Protein AF-K1L0M2-F1 (afdb_monomer_lite)

Structure (mmCIF, N/CA/C/O backbone):
data_AF-K1L0M2-F1
#
_entry.id   AF-K1L0M2-F1
#
loop_
_atom_site.group_PDB
_atom_site.id
_atom_site.type_symbol
_atom_site.label_atom_id
_atom_site.label_alt_id
_atom_site.label_comp_id
_atom_site.label_asym_id
_atom_site.label_entity_id
_atom_site.label_seq_id
_atom_site.pdbx_PDB_ins_code
_atom_site.Cartn_x
_atom_site.Cartn_y
_atom_site.Cartn_z
_atom_site.occupancy
_atom_site.B_iso_or_equiv
_atom_site.auth_seq_id
_atom_site.auth_comp_id
_atom_site.auth_asym_id
_atom_site.auth_atom_id
_atom_site.pdbx_PDB_model_num
ATOM 1 N N . MET A 1 1 ? 21.414 -2.774 -15.875 1.00 55.59 1 MET A N 1
ATOM 2 C CA . MET A 1 1 ? 21.049 -1.542 -15.139 1.00 55.59 1 MET A CA 1
ATOM 3 C C . MET A 1 1 ? 19.890 -1.848 -14.186 1.00 55.59 1 MET A C 1
ATOM 5 O O . MET A 1 1 ? 18.752 -1.692 -14.595 1.00 55.59 1 MET A O 1
ATOM 9 N N . ILE A 1 2 ? 20.135 -2.376 -12.975 1.00 67.12 2 ILE A N 1
ATOM 10 C CA . ILE A 1 2 ? 19.034 -2.883 -12.113 1.00 67.12 2 ILE A CA 1
ATOM 11 C C . ILE A 1 2 ? 19.107 -2.467 -10.631 1.00 67.12 2 ILE A C 1
ATOM 13 O O . ILE A 1 2 ? 18.138 -2.637 -9.906 1.00 67.12 2 ILE A O 1
ATOM 17 N N . TRP A 1 3 ? 20.218 -1.888 -10.167 1.00 77.69 3 TRP A N 1
ATOM 18 C CA . TRP A 1 3 ? 20.471 -1.727 -8.727 1.00 77.69 3 TRP A CA 1
ATOM 19 C C . TRP A 1 3 ? 19.721 -0.544 -8.095 1.00 77.69 3 TRP A C 1
ATOM 21 O O . TRP A 1 3 ? 19.246 -0.647 -6.970 1.00 77.69 3 TRP A O 1
ATOM 31 N N . PHE A 1 4 ? 19.566 0.567 -8.820 1.00 85.31 4 PHE A N 1
ATOM 32 C CA . PHE A 1 4 ? 18.904 1.781 -8.313 1.00 85.31 4 PHE A CA 1
ATOM 33 C C . PHE A 1 4 ? 17.426 1.894 -8.709 1.00 85.31 4 PHE A C 1
ATOM 35 O O . PHE A 1 4 ? 16.657 2.573 -8.033 1.00 85.31 4 PHE A O 1
ATOM 42 N N . SER A 1 5 ? 17.011 1.205 -9.776 1.00 86.69 5 SER A N 1
ATOM 43 C CA . SER A 1 5 ? 15.625 1.203 -10.258 1.00 86.69 5 SER A CA 1
ATOM 44 C C . SER A 1 5 ? 14.592 0.886 -9.151 1.00 86.69 5 SER A C 1
ATOM 46 O O . SER A 1 5 ? 13.612 1.623 -9.028 1.00 86.69 5 SER A O 1
ATOM 48 N N . PRO A 1 6 ? 14.780 -0.142 -8.290 1.00 87.00 6 PRO A N 1
ATOM 49 C CA . PRO A 1 6 ? 13.778 -0.473 -7.272 1.00 87.00 6 PRO A CA 1
ATOM 50 C C . PRO A 1 6 ? 13.667 0.580 -6.174 1.00 87.00 6 PRO A C 1
ATOM 52 O O . PRO A 1 6 ? 12.557 0.923 -5.771 1.00 87.00 6 PRO A O 1
ATOM 55 N N . ALA A 1 7 ? 14.794 1.148 -5.743 1.00 89.75 7 ALA A N 1
ATOM 56 C CA . ALA A 1 7 ? 14.800 2.234 -4.769 1.00 89.75 7 ALA A CA 1
ATOM 57 C C . ALA A 1 7 ? 14.077 3.479 -5.309 1.00 89.75 7 ALA A C 1
ATOM 59 O O . ALA A 1 7 ? 13.322 4.128 -4.583 1.00 89.75 7 ALA A O 1
ATOM 60 N N . LEU A 1 8 ? 14.262 3.780 -6.597 1.00 90.75 8 LEU A N 1
ATOM 61 C CA . LEU A 1 8 ? 13.644 4.927 -7.259 1.00 90.75 8 LEU A CA 1
ATOM 62 C C . LEU A 1 8 ? 12.128 4.736 -7.435 1.00 90.75 8 LEU A C 1
ATOM 64 O O . LEU A 1 8 ? 11.364 5.646 -7.122 1.00 90.75 8 LEU A O 1
ATOM 68 N N . SER A 1 9 ? 11.691 3.535 -7.833 1.00 90.06 9 SER A N 1
ATOM 69 C CA . SER A 1 9 ? 10.268 3.169 -7.935 1.00 90.06 9 SER A CA 1
ATOM 70 C C . SER A 1 9 ? 9.533 3.336 -6.597 1.00 90.06 9 SER A C 1
ATOM 72 O O . SER A 1 9 ? 8.508 4.017 -6.518 1.00 90.06 9 SER A O 1
ATOM 74 N N . VAL A 1 10 ? 10.093 2.785 -5.513 1.00 90.75 10 VAL A N 1
ATOM 75 C CA . VAL A 1 10 ? 9.479 2.854 -4.178 1.00 90.75 10 VAL A CA 1
ATOM 76 C C . VAL A 1 10 ? 9.451 4.286 -3.646 1.00 90.75 10 VAL A C 1
ATOM 78 O O . VAL A 1 10 ? 8.426 4.726 -3.129 1.00 90.75 10 VAL A O 1
ATOM 81 N N . SER A 1 11 ? 10.545 5.037 -3.805 1.00 92.44 11 SER A N 1
ATOM 82 C CA . SER A 1 11 ? 10.622 6.426 -3.331 1.00 92.44 11 SER A CA 1
ATOM 83 C C . SER A 1 11 ? 9.584 7.315 -4.019 1.00 92.44 11 SER A C 1
ATOM 85 O O . SER A 1 11 ? 8.914 8.107 -3.357 1.00 92.44 11 SER A O 1
ATOM 87 N N . LEU A 1 12 ? 9.393 7.144 -5.332 1.00 91.25 12 LEU A N 1
ATOM 88 C CA . LEU A 1 12 ? 8.404 7.901 -6.098 1.00 91.25 12 LEU A CA 1
ATOM 89 C C . LEU A 1 12 ? 6.965 7.540 -5.691 1.00 91.25 12 LEU A C 1
ATOM 91 O O . LEU A 1 12 ? 6.133 8.432 -5.523 1.00 91.25 12 LEU A O 1
ATOM 95 N N . ALA A 1 13 ? 6.684 6.252 -5.465 1.00 90.38 13 ALA A N 1
ATOM 96 C CA . ALA A 1 13 ? 5.384 5.799 -4.973 1.00 90.38 13 ALA A CA 1
ATOM 97 C C . ALA A 1 13 ? 5.061 6.381 -3.585 1.00 90.38 13 ALA A C 1
ATOM 99 O O . ALA A 1 13 ? 3.949 6.859 -3.356 1.00 90.38 13 ALA A O 1
ATOM 100 N N . ILE A 1 14 ? 6.037 6.399 -2.671 1.00 91.44 14 ILE A N 1
ATOM 101 C CA . ILE A 1 14 ? 5.868 6.974 -1.329 1.00 91.44 14 ILE A CA 1
ATOM 102 C C . ILE A 1 14 ? 5.628 8.484 -1.409 1.00 91.44 14 ILE A C 1
ATOM 104 O O . ILE A 1 14 ? 4.706 8.977 -0.762 1.00 91.44 14 ILE A O 1
ATOM 108 N N . LEU A 1 15 ? 6.399 9.216 -2.221 1.00 93.75 15 LEU A N 1
ATOM 109 C CA . LEU A 1 15 ? 6.203 10.658 -2.410 1.00 93.75 15 LEU A CA 1
ATOM 110 C C . LEU A 1 15 ? 4.794 10.979 -2.926 1.00 93.75 15 LEU A C 1
ATOM 112 O O . LEU 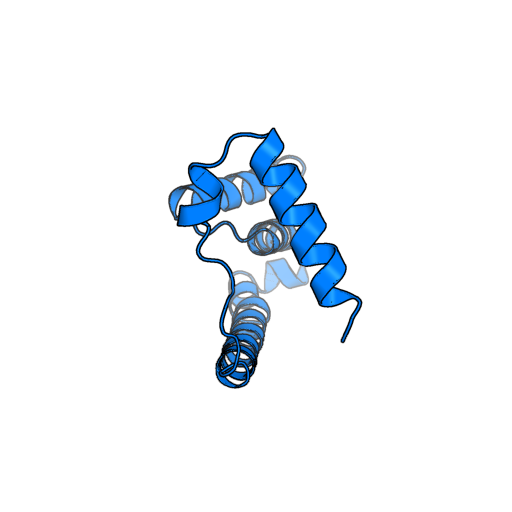A 1 15 ? 4.132 11.873 -2.397 1.00 93.75 15 LEU A O 1
ATOM 116 N N . ALA A 1 16 ? 4.296 10.217 -3.903 1.00 90.94 16 ALA A N 1
ATOM 117 C CA . ALA A 1 16 ? 2.938 10.380 -4.417 1.00 90.94 16 ALA A CA 1
ATOM 118 C C . ALA A 1 16 ? 1.868 10.132 -3.335 1.00 90.94 16 ALA A C 1
ATOM 120 O O . ALA A 1 16 ? 0.895 10.884 -3.228 1.00 90.94 16 ALA A O 1
ATOM 121 N N . MET A 1 17 ? 2.058 9.120 -2.483 1.00 93.25 17 MET A N 1
ATOM 122 C CA . MET A 1 17 ? 1.159 8.829 -1.358 1.00 93.25 17 MET A CA 1
ATOM 123 C C . MET A 1 17 ? 1.210 9.901 -0.262 1.00 93.25 17 MET A C 1
ATOM 125 O O . MET A 1 17 ? 0.187 10.232 0.336 1.00 93.25 17 MET A O 1
ATOM 129 N N . GLN A 1 18 ? 2.389 10.470 0.001 1.00 90.50 18 GLN A N 1
ATOM 130 C CA . GLN A 1 18 ? 2.545 11.576 0.946 1.00 90.50 18 GLN A CA 1
ATOM 131 C C . GLN A 1 18 ? 1.842 12.840 0.450 1.00 90.50 18 GLN A C 1
ATOM 133 O O . GLN A 1 18 ? 1.188 13.526 1.239 1.00 90.50 18 GLN A O 1
ATOM 138 N N . TYR A 1 19 ? 1.935 13.117 -0.852 1.00 92.69 19 TYR A N 1
ATOM 139 C CA . TYR A 1 19 ? 1.254 14.244 -1.480 1.00 92.69 19 TYR A CA 1
ATOM 140 C C . TYR A 1 19 ? -0.272 14.106 -1.397 1.00 92.69 19 TYR A C 1
ATOM 142 O O . TYR A 1 19 ? -0.966 15.037 -1.000 1.00 92.69 19 TYR A O 1
ATOM 150 N N . THR A 1 20 ? -0.790 12.913 -1.687 1.00 90.38 20 THR A N 1
ATOM 151 C CA . THR A 1 20 ? -2.232 12.604 -1.658 1.00 90.38 20 THR A CA 1
ATOM 152 C C . THR A 1 20 ? -2.788 12.349 -0.255 1.00 90.38 20 THR A C 1
ATOM 154 O O . THR A 1 20 ? -3.993 12.176 -0.103 1.00 90.38 20 THR A O 1
ATOM 157 N N . LYS A 1 21 ? -1.936 12.345 0.782 1.00 86.44 21 LYS A N 1
ATOM 158 C CA . LYS A 1 21 ? -2.284 12.003 2.175 1.00 86.44 21 LYS A CA 1
ATOM 159 C C . LYS A 1 21 ? -2.855 10.585 2.352 1.00 86.44 21 LYS A C 1
ATOM 161 O O . LYS A 1 21 ? -3.365 10.269 3.423 1.00 86.44 21 LYS A O 1
ATOM 166 N N . THR A 1 22 ? -2.719 9.705 1.359 1.00 86.00 22 THR A N 1
ATOM 167 C CA . THR A 1 22 ? -3.183 8.310 1.401 1.00 86.00 22 THR A CA 1
ATOM 168 C C . THR A 1 22 ? -1.995 7.363 1.538 1.00 86.00 22 THR A C 1
ATOM 170 O O . THR A 1 22 ? -1.669 6.606 0.620 1.00 86.00 22 THR A O 1
ATOM 173 N N . LEU A 1 23 ? -1.296 7.434 2.674 1.00 84.62 23 LEU A N 1
ATOM 174 C CA . LEU A 1 23 ? -0.144 6.573 2.931 1.00 84.62 23 LEU A CA 1
ATOM 175 C C . LEU A 1 23 ? -0.600 5.111 3.023 1.00 84.62 23 LEU A C 1
ATOM 177 O O . LEU A 1 23 ? -1.159 4.690 4.033 1.00 84.62 23 LEU A O 1
ATOM 181 N N . HIS A 1 24 ? -0.348 4.341 1.965 1.00 83.81 24 HIS A N 1
ATOM 182 C CA . HIS A 1 24 ? -0.650 2.916 1.899 1.00 83.81 24 HIS A CA 1
ATOM 183 C C . HIS A 1 24 ? 0.663 2.139 1.725 1.00 83.81 24 HIS A C 1
ATOM 185 O O . HIS A 1 24 ? 1.062 1.852 0.594 1.00 83.81 24 HIS A O 1
ATOM 191 N N . PRO A 1 25 ? 1.347 1.778 2.831 1.00 79.50 25 PRO A N 1
ATOM 192 C CA . PRO A 1 25 ? 2.593 1.011 2.807 1.00 79.50 25 PRO A CA 1
ATOM 193 C C . PRO A 1 25 ? 2.608 -0.214 1.871 1.00 79.50 25 PRO A C 1
ATOM 195 O O . PRO A 1 25 ? 3.618 -0.397 1.186 1.00 79.50 25 PRO A O 1
ATOM 198 N N . PRO A 1 26 ? 1.529 -1.024 1.734 1.00 82.56 26 PRO A N 1
ATOM 199 C CA . PRO A 1 26 ? 1.541 -2.138 0.779 1.00 82.56 26 PRO A CA 1
ATOM 200 C C . PRO A 1 26 ? 1.565 -1.686 -0.691 1.00 82.56 26 PRO A C 1
ATOM 202 O O . PRO A 1 26 ? 2.071 -2.421 -1.535 1.00 82.56 26 PRO A O 1
ATOM 205 N N . GLY A 1 27 ? 1.121 -0.468 -1.019 1.00 82.00 27 GLY A N 1
ATOM 206 C CA . GLY A 1 27 ? 1.286 0.104 -2.359 1.00 82.00 27 GLY A CA 1
ATOM 207 C C . GLY A 1 27 ? 2.758 0.292 -2.750 1.00 82.00 27 GLY A C 1
ATOM 208 O O . GLY A 1 27 ? 3.124 0.072 -3.903 1.00 82.00 27 GLY A O 1
ATOM 209 N N . GLY A 1 28 ? 3.624 0.622 -1.785 1.00 86.69 28 GLY A N 1
ATOM 210 C CA . GLY A 1 28 ? 5.071 0.704 -2.008 1.00 86.69 28 GLY A CA 1
ATOM 211 C C . GLY A 1 28 ? 5.696 -0.664 -2.301 1.00 86.69 28 GLY A C 1
ATOM 212 O O . GLY A 1 28 ? 6.518 -0.787 -3.207 1.00 86.69 28 GLY A O 1
ATOM 213 N N . ALA A 1 29 ? 5.253 -1.715 -1.600 1.00 87.19 29 ALA A N 1
ATOM 214 C CA . ALA A 1 29 ? 5.689 -3.088 -1.866 1.00 87.19 29 ALA A CA 1
ATOM 215 C C . ALA A 1 29 ? 5.283 -3.556 -3.275 1.00 87.19 29 ALA A C 1
ATOM 217 O O . ALA A 1 29 ? 6.074 -4.191 -3.967 1.00 87.19 29 ALA A O 1
ATOM 218 N N . ILE A 1 30 ? 4.090 -3.177 -3.740 1.00 87.31 30 ILE A N 1
ATOM 219 C CA . ILE A 1 30 ? 3.629 -3.471 -5.104 1.00 87.31 30 ILE A CA 1
ATOM 220 C C . ILE A 1 30 ? 4.528 -2.797 -6.156 1.00 87.31 30 ILE A C 1
ATOM 222 O O . ILE A 1 30 ? 4.922 -3.449 -7.123 1.00 87.31 30 ILE A O 1
ATOM 226 N N . ALA A 1 31 ? 4.909 -1.530 -5.954 1.00 86.81 31 ALA A N 1
ATOM 227 C CA . ALA A 1 31 ? 5.818 -0.804 -6.850 1.00 86.81 31 ALA A CA 1
ATOM 228 C C . ALA A 1 31 ? 7.229 -1.425 -6.908 1.00 86.81 31 ALA A C 1
ATOM 230 O O . ALA A 1 31 ? 7.882 -1.407 -7.956 1.00 86.81 31 ALA A O 1
ATOM 231 N N . LEU A 1 32 ? 7.690 -2.008 -5.796 1.00 87.00 32 LEU A N 1
ATOM 232 C CA . LEU A 1 32 ? 8.935 -2.774 -5.742 1.00 87.00 32 LEU A CA 1
ATOM 233 C C . LEU A 1 32 ? 8.828 -4.081 -6.538 1.00 87.00 32 LEU A C 1
ATOM 235 O O . LEU A 1 32 ? 9.701 -4.374 -7.355 1.00 87.00 32 LEU A O 1
ATOM 239 N N . ILE A 1 33 ? 7.753 -4.849 -6.322 1.00 85.00 33 ILE A N 1
ATOM 240 C CA . ILE A 1 33 ? 7.509 -6.132 -6.999 1.00 85.00 33 ILE A CA 1
ATOM 241 C C . ILE A 1 33 ? 7.364 -5.931 -8.507 1.00 85.00 33 ILE A C 1
ATOM 243 O O . ILE A 1 33 ? 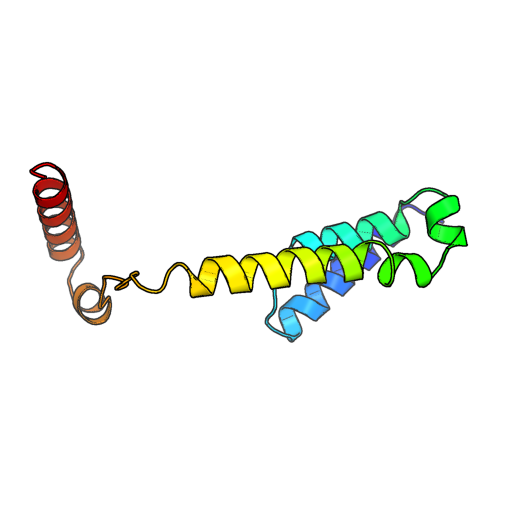7.911 -6.715 -9.271 1.00 85.00 33 ILE A O 1
ATOM 247 N N . ALA A 1 34 ? 6.708 -4.858 -8.955 1.00 83.38 34 ALA A N 1
ATOM 248 C CA . ALA A 1 34 ? 6.606 -4.540 -10.379 1.00 83.38 34 ALA A CA 1
ATOM 249 C C . ALA A 1 34 ? 7.980 -4.343 -11.050 1.00 83.38 34 ALA A C 1
ATOM 251 O O . ALA A 1 34 ? 8.118 -4.570 -12.249 1.00 83.38 34 ALA A O 1
ATOM 252 N N . ASN A 1 35 ? 9.000 -3.946 -10.283 1.00 79.75 35 ASN A N 1
ATOM 253 C CA . ASN A 1 35 ? 10.331 -3.671 -10.809 1.00 79.75 35 ASN A CA 1
ATOM 254 C C . ASN A 1 35 ? 11.339 -4.822 -10.626 1.00 79.75 35 ASN A C 1
ATOM 256 O O . ASN A 1 35 ? 12.214 -5.006 -11.468 1.00 79.75 35 ASN A O 1
ATOM 260 N N . ILE A 1 36 ? 11.238 -5.589 -9.533 1.00 82.25 36 ILE A N 1
ATOM 261 C CA . ILE A 1 36 ? 12.106 -6.755 -9.253 1.00 82.25 36 ILE A CA 1
ATOM 262 C C . ILE A 1 36 ? 11.486 -8.074 -9.747 1.00 82.25 36 ILE A C 1
ATOM 264 O O . ILE A 1 36 ? 12.193 -9.069 -9.878 1.00 82.25 36 ILE A O 1
ATOM 268 N N . GLY A 1 37 ? 10.184 -8.093 -10.035 1.00 74.56 37 GLY A N 1
ATOM 269 C CA . GLY A 1 37 ? 9.436 -9.284 -10.431 1.00 74.56 37 GLY A CA 1
ATOM 270 C C . GLY A 1 37 ? 10.041 -10.045 -11.615 1.00 74.56 37 GLY A C 1
ATOM 271 O O . GLY A 1 37 ? 10.791 -9.493 -12.425 1.00 74.56 37 GLY A O 1
ATOM 272 N N . SER A 1 38 ? 9.711 -11.336 -11.704 1.00 66.31 38 SER A N 1
ATOM 273 C CA . SER A 1 38 ? 10.153 -12.249 -12.763 1.00 66.31 38 SER A CA 1
ATOM 274 C C . SER A 1 38 ? 9.790 -11.736 -14.164 1.00 66.31 38 SER A C 1
ATOM 276 O O . SER A 1 38 ? 8.894 -10.907 -14.334 1.00 66.31 38 SER A O 1
ATOM 278 N N . ASP A 1 39 ? 10.491 -12.219 -15.193 1.00 60.91 39 ASP A N 1
ATOM 279 C CA . ASP A 1 39 ? 10.273 -11.765 -16.574 1.00 60.91 39 ASP A CA 1
ATOM 280 C C . ASP A 1 39 ? 8.847 -12.028 -17.079 1.00 60.91 39 ASP A C 1
ATOM 282 O O . ASP A 1 39 ? 8.357 -11.274 -17.912 1.00 60.91 39 ASP A O 1
ATOM 286 N N . GLU A 1 40 ? 8.128 -12.993 -16.503 1.00 59.62 40 GLU A N 1
ATOM 287 C CA . GLU A 1 40 ? 6.695 -13.201 -16.749 1.00 59.62 40 GLU A CA 1
ATOM 288 C C . GLU A 1 40 ? 5.851 -11.979 -16.347 1.00 59.62 40 GLU A C 1
ATOM 290 O O . GLU A 1 40 ? 5.006 -11.534 -17.124 1.00 59.62 40 GLU A O 1
ATOM 295 N N . ILE A 1 41 ? 6.138 -11.366 -15.192 1.00 62.38 41 ILE A N 1
ATOM 296 C CA . ILE A 1 41 ? 5.442 -10.170 -14.682 1.00 62.38 41 ILE A CA 1
ATOM 297 C C . ILE A 1 41 ? 5.761 -8.954 -15.560 1.00 62.38 41 ILE A C 1
ATOM 299 O O . ILE A 1 41 ? 4.873 -8.167 -15.888 1.00 62.38 41 ILE A O 1
ATOM 303 N N . LYS A 1 42 ? 7.018 -8.827 -16.001 1.00 61.44 42 LYS A N 1
ATOM 304 C CA . LYS A 1 42 ? 7.432 -7.789 -16.958 1.00 61.44 42 LYS A CA 1
ATOM 305 C C . LYS A 1 42 ? 6.826 -8.005 -18.349 1.00 61.44 42 LYS A C 1
ATOM 307 O O . LYS A 1 42 ? 6.464 -7.024 -18.993 1.00 61.44 42 LYS A O 1
ATOM 312 N N . SER A 1 43 ? 6.657 -9.255 -18.788 1.00 60.59 43 SER A N 1
ATOM 313 C CA . SER A 1 43 ? 6.029 -9.596 -20.074 1.00 60.59 43 SER A CA 1
ATOM 314 C C . SER A 1 43 ? 4.530 -9.284 -20.095 1.00 60.59 43 SER A C 1
ATOM 316 O O . SER A 1 43 ? 4.003 -8.874 -21.126 1.00 60.59 43 SER 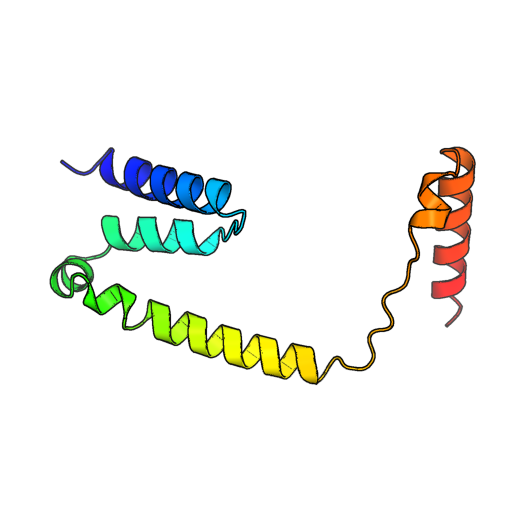A O 1
ATOM 318 N N . MET A 1 44 ? 3.858 -9.396 -18.942 1.00 57.59 44 MET A N 1
ATOM 319 C CA . MET A 1 44 ? 2.465 -8.973 -18.769 1.00 57.59 44 MET A CA 1
ATOM 320 C C . MET A 1 44 ? 2.316 -7.442 -18.722 1.00 57.59 44 MET A C 1
ATOM 322 O O . MET A 1 44 ? 1.213 -6.922 -18.900 1.00 57.59 44 MET A O 1
ATOM 326 N N . GLY A 1 45 ? 3.405 -6.693 -18.523 1.00 66.62 45 GLY A N 1
ATOM 327 C CA . GLY A 1 45 ? 3.407 -5.232 -18.552 1.00 66.62 45 GLY A CA 1
ATOM 328 C C . GLY A 1 45 ? 2.356 -4.621 -17.618 1.00 66.62 45 GLY A C 1
ATOM 329 O O . GLY A 1 45 ? 2.233 -4.994 -16.452 1.00 66.62 45 GLY A O 1
ATOM 330 N N . TYR A 1 46 ? 1.553 -3.688 -18.136 1.00 66.06 46 TYR A N 1
ATOM 331 C CA . TYR A 1 46 ? 0.489 -3.027 -17.370 1.00 66.06 46 TYR A CA 1
ATOM 332 C C . TYR A 1 46 ? -0.675 -3.952 -16.974 1.00 66.06 46 TYR A C 1
ATOM 334 O O . TYR A 1 46 ? -1.437 -3.600 -16.070 1.00 66.06 46 TYR A O 1
ATOM 342 N N . PHE A 1 47 ? -0.813 -5.141 -17.576 1.00 71.31 47 PHE A N 1
ATOM 343 C CA . PHE A 1 47 ? -1.873 -6.080 -17.193 1.00 71.31 47 PHE A CA 1
ATOM 344 C C . PHE A 1 47 ? -1.699 -6.623 -15.773 1.00 71.31 47 PHE A C 1
ATOM 346 O O . PHE A 1 47 ? -2.707 -6.915 -15.137 1.00 71.31 47 PHE A O 1
ATOM 353 N N . TYR A 1 48 ? -0.477 -6.660 -15.230 1.00 71.50 48 TYR A N 1
ATOM 354 C CA . TYR A 1 48 ? -0.228 -7.054 -13.837 1.00 71.50 48 TYR A CA 1
ATOM 355 C C . TYR A 1 48 ? -0.942 -6.138 -12.823 1.00 71.50 48 TYR A C 1
ATOM 357 O O . TYR A 1 48 ? -1.442 -6.584 -11.789 1.00 71.50 48 TYR A O 1
ATOM 365 N N . VAL A 1 49 ? -1.052 -4.842 -13.139 1.00 71.94 49 VAL A N 1
ATOM 366 C CA . VAL A 1 49 ? -1.773 -3.866 -12.305 1.00 71.94 49 VAL A CA 1
ATOM 367 C C . VAL A 1 49 ? -3.276 -4.155 -12.305 1.00 71.94 49 VAL A C 1
ATOM 369 O O . VAL A 1 49 ? -3.933 -4.054 -11.270 1.00 71.94 49 VAL A O 1
ATOM 372 N N . ILE A 1 50 ? -3.815 -4.558 -13.457 1.00 71.62 50 ILE A N 1
ATOM 373 C CA . ILE A 1 50 ? -5.235 -4.890 -13.622 1.00 71.62 50 ILE A CA 1
ATOM 374 C C . ILE A 1 50 ? -5.550 -6.254 -12.987 1.00 71.62 50 ILE A C 1
ATOM 376 O O . ILE A 1 50 ? -6.594 -6.423 -12.362 1.00 71.62 50 ILE A O 1
ATOM 380 N N . ASN A 1 51 ? -4.650 -7.225 -13.102 1.00 67.31 51 ASN A N 1
ATOM 381 C CA . ASN A 1 51 ? -4.844 -8.591 -12.633 1.00 67.31 51 ASN A CA 1
ATOM 382 C C . ASN A 1 51 ? -3.469 -9.124 -12.189 1.00 67.31 51 ASN A C 1
ATOM 384 O O . ASN A 1 51 ? -2.631 -9.349 -13.061 1.00 67.31 51 ASN A O 1
ATOM 388 N N . PRO A 1 52 ? -3.148 -9.260 -10.884 1.00 78.62 52 PRO A N 1
ATOM 389 C CA . PRO A 1 52 ? -4.026 -9.505 -9.732 1.00 78.62 52 PRO A CA 1
ATOM 390 C C . PRO A 1 52 ? -4.274 -8.299 -8.806 1.00 78.62 52 PRO A C 1
ATOM 392 O O . PRO A 1 52 ? -5.118 -8.379 -7.911 1.00 78.62 52 PRO A O 1
ATOM 395 N N . ILE A 1 53 ? -3.549 -7.190 -8.965 1.00 82.88 53 ILE A N 1
ATOM 396 C CA . ILE A 1 53 ? -3.497 -6.132 -7.940 1.00 82.88 53 ILE A CA 1
ATOM 397 C C . ILE A 1 53 ? -4.858 -5.457 -7.746 1.00 82.88 53 ILE A C 1
ATOM 399 O O . ILE A 1 53 ? -5.362 -5.407 -6.623 1.00 82.88 53 ILE A O 1
ATOM 403 N N . LEU A 1 54 ? -5.481 -4.980 -8.829 1.00 84.00 54 LEU A N 1
ATOM 404 C CA . LEU A 1 54 ? -6.801 -4.352 -8.762 1.00 84.00 54 LEU A CA 1
ATOM 405 C C . LEU A 1 54 ? -7.852 -5.326 -8.214 1.00 84.00 54 LEU A C 1
ATOM 407 O O . LEU A 1 54 ? -8.637 -4.951 -7.347 1.00 84.00 54 LEU A O 1
ATOM 411 N N . THR A 1 55 ? -7.827 -6.585 -8.660 1.00 84.69 55 THR A N 1
ATOM 412 C CA . THR A 1 55 ? -8.759 -7.610 -8.166 1.00 84.69 55 THR A CA 1
ATOM 413 C C . THR A 1 55 ? -8.602 -7.851 -6.664 1.00 84.69 55 THR A C 1
ATOM 415 O O . THR A 1 55 ? -9.597 -7.855 -5.943 1.00 84.69 55 THR A O 1
ATOM 418 N N . GLY A 1 56 ? -7.367 -7.945 -6.159 1.00 84.69 56 GLY A N 1
ATOM 419 C CA . GLY A 1 56 ? -7.089 -8.113 -4.734 1.00 84.69 56 GLY A CA 1
ATOM 420 C C . GLY A 1 56 ? -7.552 -6.917 -3.903 1.00 84.69 56 GLY A C 1
ATOM 421 O O . GLY A 1 56 ? -8.181 -7.101 -2.863 1.00 84.69 56 GLY A O 1
ATOM 422 N N . ILE A 1 57 ? -7.317 -5.691 -4.385 1.00 86.69 57 ILE A N 1
ATOM 423 C CA . ILE A 1 57 ? -7.785 -4.468 -3.717 1.00 86.69 57 ILE A CA 1
ATOM 424 C C . ILE A 1 57 ? -9.314 -4.425 -3.682 1.00 86.69 57 ILE A C 1
ATOM 426 O O . ILE A 1 57 ? -9.874 -4.123 -2.634 1.00 86.69 57 ILE A O 1
ATOM 430 N N . ILE A 1 58 ? -9.995 -4.760 -4.782 1.00 87.81 58 ILE A N 1
ATOM 431 C CA . ILE A 1 58 ? -11.464 -4.802 -4.833 1.00 87.81 58 ILE A CA 1
ATOM 432 C C . ILE A 1 58 ? -12.007 -5.832 -3.841 1.00 87.81 58 ILE A C 1
ATOM 434 O O . ILE A 1 58 ? -12.927 -5.518 -3.091 1.00 87.81 58 ILE A O 1
ATOM 438 N N . ILE A 1 59 ? -11.427 -7.034 -3.783 1.00 89.00 59 ILE A N 1
ATOM 439 C CA . ILE A 1 59 ? -11.850 -8.083 -2.844 1.00 89.00 59 ILE A CA 1
ATOM 440 C C . ILE A 1 59 ? -11.690 -7.607 -1.395 1.00 89.00 59 ILE A C 1
ATOM 442 O O . ILE A 1 59 ? -12.622 -7.722 -0.598 1.00 89.00 59 ILE A O 1
ATOM 446 N N . LEU A 1 60 ? -10.535 -7.028 -1.055 1.00 86.62 60 LEU A N 1
ATOM 447 C CA . LEU A 1 60 ? -10.281 -6.484 0.280 1.00 86.62 60 LEU A CA 1
ATOM 448 C C . LEU A 1 60 ? -11.195 -5.300 0.602 1.00 86.62 60 LEU A C 1
ATOM 450 O O . LEU A 1 60 ? -11.664 -5.187 1.729 1.00 86.62 60 LEU A O 1
ATOM 454 N N . PHE A 1 61 ? -11.484 -4.442 -0.374 1.00 87.06 61 PHE A N 1
ATOM 455 C CA . PHE A 1 61 ? -12.382 -3.302 -0.220 1.00 87.06 61 PHE A CA 1
ATOM 456 C C . PHE A 1 61 ? -13.825 -3.746 0.028 1.00 87.06 61 PHE A C 1
ATOM 458 O O . PHE A 1 61 ? -14.475 -3.250 0.947 1.00 87.06 61 PHE A O 1
ATOM 465 N N . VAL A 1 62 ? -14.310 -4.731 -0.731 1.00 89.62 62 VAL A N 1
ATOM 466 C CA . VAL A 1 62 ? -15.630 -5.337 -0.522 1.00 89.62 62 VAL A CA 1
ATOM 467 C C . VAL A 1 62 ? -15.705 -5.970 0.865 1.00 89.62 62 VAL A C 1
ATOM 469 O O . VAL A 1 62 ? -16.655 -5.704 1.598 1.00 89.62 62 VAL A O 1
ATOM 472 N N . MET A 1 63 ? -14.688 -6.736 1.271 1.00 88.00 63 MET A N 1
ATOM 473 C CA . MET A 1 63 ? -14.631 -7.303 2.621 1.00 88.00 63 MET A CA 1
ATOM 474 C C . MET A 1 63 ? -14.613 -6.216 3.695 1.00 88.00 63 MET A C 1
ATOM 476 O O . MET A 1 63 ? -15.381 -6.297 4.650 1.00 88.00 63 MET A O 1
ATOM 480 N N . ALA A 1 64 ? -13.809 -5.165 3.529 1.00 85.38 64 ALA A N 1
ATOM 481 C CA . ALA A 1 64 ? -13.759 -4.044 4.459 1.00 85.38 64 ALA A CA 1
ATOM 482 C C . ALA A 1 64 ? -15.130 -3.373 4.607 1.00 85.38 64 ALA A C 1
ATOM 484 O O . ALA A 1 64 ? -15.544 -3.110 5.730 1.00 85.38 64 ALA A O 1
ATOM 485 N N . ILE A 1 65 ? -15.870 -3.159 3.514 1.00 84.75 65 ILE A N 1
ATOM 486 C CA . ILE A 1 65 ? -17.237 -2.621 3.566 1.00 84.75 65 ILE A CA 1
ATOM 487 C C . ILE A 1 65 ? -18.182 -3.580 4.290 1.00 84.75 65 ILE A C 1
ATOM 489 O O . ILE A 1 65 ? -18.950 -3.134 5.141 1.00 84.75 65 ILE A O 1
ATOM 493 N N . LEU A 1 66 ? -18.131 -4.877 3.982 1.00 86.56 66 LEU A N 1
ATOM 494 C CA . LEU A 1 66 ? -18.981 -5.881 4.625 1.00 86.56 66 LEU A CA 1
ATOM 495 C C . LEU A 1 66 ? -18.742 -5.918 6.141 1.00 86.56 66 LEU A C 1
ATOM 497 O O . LEU A 1 66 ? -19.691 -5.793 6.914 1.00 86.56 66 LEU A O 1
ATOM 501 N N . PHE A 1 67 ? -17.483 -5.999 6.578 1.00 79.81 67 PHE A N 1
ATOM 502 C CA . PHE A 1 67 ? -17.121 -5.972 7.998 1.00 79.81 67 PHE A CA 1
ATOM 503 C C . PHE A 1 67 ? -17.435 -4.626 8.665 1.00 79.81 67 PHE A C 1
ATOM 505 O O . PHE A 1 67 ? -17.938 -4.602 9.790 1.00 79.81 67 PHE A O 1
ATOM 512 N N . ASN A 1 68 ? -17.189 -3.506 7.980 1.00 80.06 68 ASN A N 1
ATOM 513 C CA . ASN A 1 68 ? -17.500 -2.171 8.489 1.00 80.06 68 ASN A CA 1
ATOM 514 C C . ASN A 1 68 ? -19.013 -1.970 8.676 1.00 80.06 68 ASN A C 1
ATOM 516 O O . ASN A 1 68 ? -19.435 -1.343 9.642 1.00 80.06 68 ASN A O 1
ATOM 520 N N . ASN A 1 69 ? -19.836 -2.547 7.797 1.00 75.94 69 ASN A N 1
ATOM 521 C CA . ASN A 1 69 ? -21.294 -2.493 7.904 1.00 75.94 69 ASN A CA 1
ATOM 522 C C . ASN A 1 69 ? -21.832 -3.442 8.995 1.00 75.94 69 ASN A C 1
ATOM 524 O O . ASN A 1 69 ? -22.760 -3.088 9.721 1.00 75.94 69 ASN A O 1
ATOM 528 N N . LEU A 1 70 ? -21.212 -4.614 9.192 1.00 68.94 70 LEU A N 1
ATOM 529 C CA . LEU A 1 70 ? -21.561 -5.518 10.298 1.00 68.94 70 LEU A CA 1
ATOM 530 C C . LEU A 1 70 ? -21.239 -4.916 11.674 1.00 68.94 70 LEU A C 1
ATOM 532 O O . LEU A 1 70 ? -21.964 -5.146 12.642 1.00 68.94 70 LEU A O 1
ATOM 536 N N . SER A 1 71 ? -20.191 -4.098 11.772 1.00 62.22 71 SER A N 1
ATOM 537 C CA . SER A 1 71 ? -19.783 -3.426 13.008 1.00 62.22 71 SER A CA 1
ATOM 538 C C . SER A 1 71 ? -20.620 -2.168 13.315 1.00 62.22 71 SER A C 1
ATOM 540 O O . SER A 1 71 ? -20.089 -1.148 13.755 1.00 62.22 71 SER A O 1
ATOM 542 N N . LYS A 1 72 ? -21.945 -2.229 13.136 1.00 56.81 72 LYS A N 1
ATOM 543 C CA . LYS A 1 72 ? -22.877 -1.118 13.418 1.00 56.81 72 LYS A CA 1
ATOM 544 C C . LYS A 1 72 ? -22.982 -0.765 14.912 1.00 56.81 72 LYS A C 1
ATOM 546 O O . LYS A 1 72 ? -23.502 0.290 15.255 1.00 56.81 72 LYS A O 1
ATOM 551 N N . ASN A 1 73 ? -22.471 -1.626 15.797 1.00 55.84 73 ASN A N 1
ATOM 552 C CA . ASN A 1 73 ? -22.518 -1.457 17.252 1.00 55.84 73 ASN A CA 1
ATOM 553 C C . ASN A 1 73 ? -21.139 -1.175 17.875 1.00 55.84 73 ASN A C 1
ATOM 555 O O . ASN A 1 73 ? -20.795 -1.715 18.924 1.00 55.84 73 ASN A O 1
ATOM 559 N N . ARG A 1 74 ? -20.317 -0.342 17.225 1.00 53.72 74 ARG A N 1
ATOM 560 C CA . ARG A 1 74 ? -19.215 0.330 17.922 1.00 53.72 74 ARG A CA 1
ATOM 561 C C . ARG A 1 74 ? -19.598 1.773 18.195 1.00 53.72 74 ARG A C 1
ATOM 563 O O . ARG A 1 74 ? -19.336 2.667 17.398 1.00 53.72 74 ARG A O 1
ATOM 570 N N . VAL A 1 75 ? -20.175 1.992 19.373 1.00 56.50 75 VAL A N 1
ATOM 571 C CA . VAL A 1 75 ? -19.970 3.254 20.082 1.00 56.50 75 VAL A CA 1
ATOM 572 C C . VAL A 1 75 ? -18.475 3.309 20.343 1.00 56.50 75 VAL A C 1
ATOM 574 O O . VAL A 1 75 ? -17.949 2.472 21.065 1.00 56.50 75 VAL A O 1
ATOM 577 N N . TYR A 1 76 ? -17.774 4.207 19.669 1.00 47.09 76 TYR A N 1
ATOM 578 C CA . TYR A 1 76 ? -16.390 4.517 19.987 1.00 47.09 76 TYR A CA 1
ATOM 579 C C . TYR A 1 76 ? -16.414 5.366 21.270 1.00 47.09 76 TYR A C 1
ATOM 581 O O . TYR A 1 76 ? -16.814 6.531 21.188 1.00 47.09 76 TYR A O 1
ATOM 589 N N . PRO A 1 77 ? -16.055 4.848 22.465 1.00 57.62 77 PRO A N 1
ATOM 590 C CA . PRO A 1 77 ? -15.545 5.731 23.500 1.00 57.62 77 PRO A CA 1
ATOM 591 C C . PRO A 1 77 ? -14.149 6.143 23.000 1.00 57.62 77 PRO A C 1
ATOM 593 O O . PRO A 1 77 ? -13.392 5.331 22.487 1.00 57.62 77 PRO A O 1
ATOM 596 N N . TYR A 1 78 ? -13.755 7.400 23.001 1.00 53.91 78 TYR A N 1
ATOM 597 C CA . TYR A 1 78 ? -13.815 8.301 24.123 1.00 53.91 78 TYR A CA 1
ATOM 598 C C . TYR A 1 78 ? -13.787 9.722 23.560 1.00 53.91 78 TYR A C 1
ATOM 600 O O . TYR A 1 78 ? -13.082 10.014 22.592 1.00 53.91 78 TYR A O 1
ATOM 608 N N . ARG A 1 79 ? -14.570 10.622 24.147 1.00 56.66 79 ARG A N 1
ATOM 609 C CA . ARG A 1 79 ? -14.493 12.049 23.847 1.00 56.66 79 ARG A CA 1
ATOM 610 C C . ARG A 1 79 ? -13.175 12.567 24.443 1.00 56.66 79 ARG A C 1
ATOM 612 O O . ARG A 1 79 ? -13.161 13.137 25.526 1.00 56.66 79 ARG A O 1
ATOM 619 N N . ASP A 1 80 ? -12.057 12.359 23.743 1.00 56.25 80 ASP A N 1
ATOM 620 C CA . ASP A 1 80 ? -10.704 12.796 24.146 1.00 56.25 80 ASP A CA 1
ATOM 621 C C . ASP A 1 80 ? -10.583 14.321 24.327 1.00 56.25 80 ASP A C 1
ATOM 623 O O . ASP A 1 80 ? -9.583 14.818 24.846 1.00 56.25 80 ASP A O 1
ATOM 627 N N . GLU A 1 81 ? -11.609 15.081 23.931 1.00 61.41 81 GLU A N 1
ATOM 628 C CA . GLU A 1 81 ? -11.803 16.484 24.317 1.00 61.41 81 GLU A CA 1
ATOM 629 C C . GLU A 1 81 ? -11.640 16.678 25.838 1.00 61.41 81 GLU A C 1
ATOM 631 O O . GLU A 1 81 ? -11.058 17.672 26.277 1.00 61.41 81 GLU A O 1
ATOM 636 N N . GLU A 1 82 ? -12.107 15.710 26.641 1.00 65.25 82 GLU A N 1
ATOM 637 C CA . GLU A 1 82 ? -12.089 15.817 28.100 1.00 65.25 82 GLU A CA 1
ATOM 638 C C . GLU A 1 82 ? -10.720 15.473 28.710 1.00 65.25 82 GLU A C 1
ATOM 640 O O . GLU A 1 82 ? -10.269 16.115 29.648 1.00 65.25 82 GLU A O 1
ATOM 645 N N . ILE A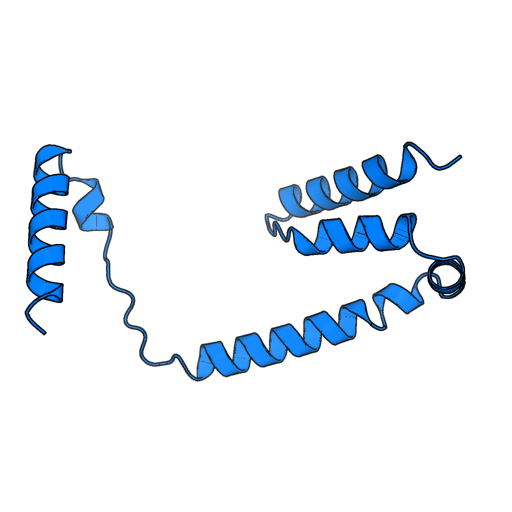 1 83 ? -9.966 14.541 28.118 1.00 63.50 83 ILE A N 1
ATOM 646 C CA . ILE A 1 83 ? -8.610 14.212 28.596 1.00 63.50 83 ILE A CA 1
ATOM 647 C C . ILE A 1 83 ? -7.578 15.264 28.165 1.00 63.50 83 ILE A C 1
ATOM 649 O O . ILE A 1 83 ? -6.552 15.435 28.831 1.00 63.50 83 ILE A O 1
ATOM 653 N N . ARG A 1 84 ? -7.809 15.995 27.064 1.00 67.88 84 ARG A N 1
ATOM 654 C CA . ARG A 1 84 ? -6.843 16.980 26.544 1.00 67.88 84 ARG A CA 1
ATOM 655 C C . ARG A 1 84 ? -6.551 18.129 27.506 1.00 67.88 84 ARG A C 1
ATOM 657 O O . ARG A 1 84 ? -5.417 18.603 27.517 1.00 67.88 84 ARG A O 1
ATOM 664 N N . HIS A 1 85 ? -7.524 18.541 28.315 1.00 72.12 85 HIS A N 1
ATOM 665 C CA . HIS A 1 85 ? -7.368 19.649 29.259 1.00 72.12 85 HIS A CA 1
ATOM 666 C C . HIS A 1 85 ? -6.840 19.229 30.641 1.00 72.12 85 HIS A C 1
ATOM 668 O O . HIS A 1 85 ? -6.493 20.089 31.449 1.00 72.12 85 HIS A O 1
ATOM 674 N N . LEU A 1 86 ? -6.731 17.924 30.907 1.00 75.00 86 LEU A N 1
ATOM 675 C CA . LEU A 1 86 ? -6.248 17.400 32.183 1.00 75.00 86 LEU A CA 1
ATOM 676 C C . LEU A 1 86 ? -4.718 17.465 32.281 1.00 75.00 86 LEU A C 1
ATOM 678 O O . LEU A 1 86 ? -3.987 17.138 31.336 1.00 75.00 86 LEU A O 1
ATOM 682 N N . LYS A 1 87 ? -4.210 17.836 33.459 1.00 80.25 87 LYS A N 1
ATOM 683 C CA . LYS A 1 87 ? -2.777 17.763 33.769 1.00 80.25 87 LYS A CA 1
ATOM 684 C C . LYS A 1 87 ? -2.334 16.301 33.864 1.00 80.25 87 LYS A C 1
ATOM 686 O O . LYS A 1 87 ? -3.132 15.395 34.091 1.00 80.25 87 LYS A O 1
ATOM 691 N N . TYR A 1 88 ? -1.031 16.050 33.718 1.00 78.38 88 TYR A N 1
ATOM 692 C CA . TYR A 1 88 ? -0.479 14.686 33.678 1.00 78.38 88 TYR A CA 1
ATOM 693 C C . TYR A 1 88 ? -0.890 13.819 34.886 1.00 78.38 88 TYR A C 1
ATOM 695 O O . TYR A 1 88 ? -1.242 12.657 34.708 1.00 78.38 88 TYR A O 1
ATOM 703 N N . GLY A 1 89 ? -0.937 14.385 36.098 1.00 79.88 89 GLY A N 1
ATOM 704 C CA . GLY A 1 89 ? -1.379 13.655 37.296 1.00 79.88 89 GLY A CA 1
ATOM 705 C C . GLY A 1 89 ? -2.845 13.206 37.242 1.00 79.88 89 GLY A C 1
ATOM 706 O O . GLY A 1 89 ? -3.170 12.087 37.635 1.00 79.88 89 GLY A O 1
ATOM 707 N N . GLU A 1 90 ? -3.723 14.036 36.684 1.00 79.31 90 GLU A N 1
ATOM 708 C CA . GLU A 1 90 ? -5.149 13.731 36.521 1.00 79.31 90 GLU A CA 1
ATOM 709 C C . GLU A 1 90 ? -5.362 12.663 35.442 1.00 79.31 90 GLU A C 1
ATOM 711 O O . GLU A 1 90 ? -6.172 11.755 35.627 1.00 79.31 90 GLU A O 1
ATOM 716 N N . LYS A 1 91 ? -4.560 12.693 34.366 1.00 77.19 91 LYS A N 1
ATOM 717 C CA . LYS A 1 91 ? -4.545 11.643 33.331 1.00 77.19 91 LYS A CA 1
ATOM 718 C C . LYS A 1 91 ? -4.191 10.278 33.915 1.00 77.19 91 LYS A C 1
ATOM 720 O O . LYS A 1 91 ? -4.864 9.295 33.623 1.00 77.19 91 LYS A O 1
ATOM 725 N N . VAL A 1 92 ? -3.168 10.207 34.768 1.00 80.44 92 VAL A N 1
ATOM 726 C CA . VAL A 1 92 ? -2.762 8.943 35.406 1.00 80.44 92 VAL A CA 1
ATOM 727 C C . VAL A 1 92 ? -3.883 8.394 36.297 1.00 80.44 92 VAL A C 1
ATOM 729 O O . VAL A 1 92 ? -4.167 7.197 36.253 1.00 80.44 92 VAL A O 1
ATOM 732 N N . CYS A 1 93 ? -4.567 9.258 37.052 1.00 74.38 93 CYS A N 1
ATOM 733 C CA . CYS A 1 93 ? -5.707 8.865 37.885 1.00 74.38 93 CYS A CA 1
ATOM 734 C C . CYS A 1 93 ? -6.908 8.390 37.050 1.00 74.38 93 CYS A C 1
ATOM 736 O O . CYS A 1 93 ? -7.532 7.384 37.387 1.00 74.38 93 CYS A O 1
ATOM 738 N N . PHE A 1 94 ? -7.190 9.069 35.935 1.00 76.44 94 PHE A N 1
ATOM 739 C CA . PHE A 1 94 ? -8.240 8.689 34.993 1.00 76.44 94 PHE A CA 1
ATOM 740 C C . PHE A 1 94 ? -8.012 7.274 34.432 1.00 76.44 94 PHE A C 1
ATOM 742 O O . PHE A 1 94 ? -8.867 6.400 34.571 1.00 76.44 94 PHE A O 1
ATOM 749 N N . TRP A 1 95 ? -6.810 6.999 33.914 1.00 74.62 95 TRP A N 1
ATOM 750 C CA . TRP A 1 95 ? -6.445 5.673 33.399 1.00 74.62 95 TRP A CA 1
ATOM 751 C C . TRP A 1 95 ? -6.453 4.590 34.489 1.00 74.62 95 TRP A C 1
ATOM 753 O O . TRP A 1 95 ? -6.869 3.454 34.249 1.00 74.62 95 TRP A O 1
ATOM 763 N N . LYS A 1 96 ? -6.044 4.926 35.720 1.00 76.69 96 LYS A N 1
ATOM 764 C CA . LYS A 1 96 ? -6.123 4.012 36.872 1.00 76.69 96 LYS A CA 1
ATOM 765 C C . LYS A 1 96 ? -7.574 3.647 37.217 1.00 76.69 96 LYS A C 1
ATOM 767 O O . LYS A 1 96 ? -7.833 2.522 37.634 1.00 76.69 96 LYS A O 1
ATOM 772 N N . LYS A 1 97 ? -8.521 4.575 37.062 1.00 73.06 97 LYS A N 1
ATOM 773 C CA . LYS A 1 97 ? -9.944 4.344 37.348 1.00 73.06 97 LYS A CA 1
ATOM 774 C C . LYS A 1 97 ? -10.597 3.458 36.284 1.00 73.06 97 LYS A C 1
ATOM 776 O O . LYS A 1 97 ? -11.235 2.469 36.636 1.00 73.06 97 LYS A O 1
ATOM 781 N N . GLU A 1 98 ? -10.351 3.748 35.009 1.00 69.38 98 GLU A N 1
ATOM 782 C CA . GLU A 1 98 ? -10.901 2.992 33.873 1.00 69.38 98 GLU A CA 1
ATOM 783 C C . GLU A 1 98 ? -10.430 1.527 33.874 1.00 69.38 98 GLU A C 1
ATOM 785 O O . GLU A 1 98 ? -11.212 0.588 33.727 1.00 69.38 98 GLU A O 1
ATOM 790 N N . THR A 1 99 ? -9.141 1.314 34.150 1.00 66.94 99 THR A N 1
ATOM 791 C CA . THR A 1 99 ? -8.548 -0.032 34.224 1.00 66.94 99 THR A CA 1
ATOM 792 C C . THR A 1 99 ? -9.091 -0.885 35.372 1.00 66.94 99 THR A C 1
ATOM 794 O O . THR A 1 99 ? -9.058 -2.111 35.274 1.00 66.94 99 THR A O 1
ATOM 797 N N . ASN A 1 100 ? -9.604 -0.276 36.447 1.00 63.75 100 ASN A N 1
ATOM 798 C CA . ASN A 1 100 ? -10.285 -1.007 37.518 1.00 63.75 100 ASN A CA 1
ATOM 799 C C . ASN A 1 100 ? -11.735 -1.348 37.149 1.00 63.75 100 ASN A C 1
ATOM 801 O O . ASN A 1 100 ? -12.192 -2.442 37.466 1.00 63.75 100 ASN A O 1
ATOM 805 N N . HIS A 1 101 ? -12.435 -0.463 36.436 1.00 57.69 101 HIS A N 1
ATOM 806 C CA . HIS A 1 101 ? -13.827 -0.685 36.03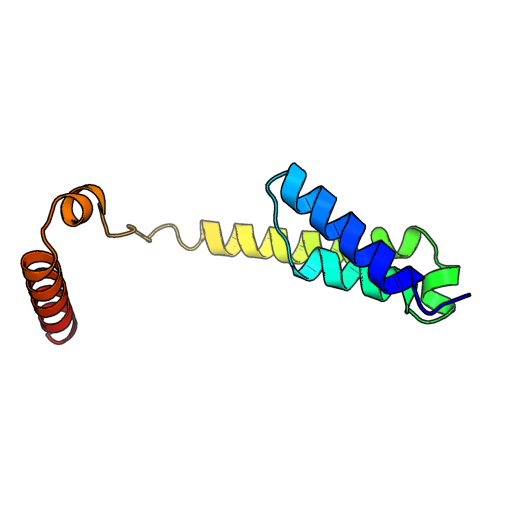8 1.00 57.69 101 HIS A CA 1
ATOM 807 C C . HIS A 1 101 ? -13.976 -1.769 34.953 1.00 57.69 101 HIS A C 1
ATOM 809 O O . HIS A 1 101 ? -14.971 -2.488 34.931 1.00 57.69 101 HIS A O 1
ATOM 815 N N . SER A 1 102 ? -12.966 -1.941 34.0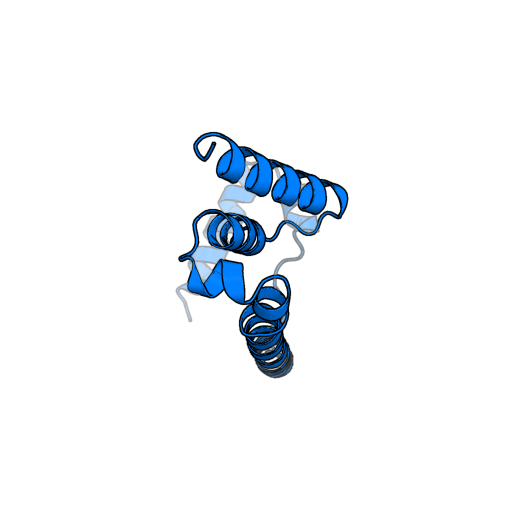91 1.00 57.19 102 SER A N 1
ATOM 816 C CA . SER A 1 102 ? -12.920 -3.027 33.099 1.00 57.19 102 SER A CA 1
ATOM 817 C C . SER A 1 102 ? -12.623 -4.407 33.700 1.00 57.19 102 SER A C 1
ATOM 819 O O . SER A 1 102 ? -12.819 -5.405 33.016 1.00 57.19 102 SER A O 1
ATOM 821 N N . LYS A 1 103 ? -12.114 -4.485 34.936 1.00 57.28 103 LYS A N 1
ATOM 822 C CA . LYS A 1 103 ? -11.799 -5.757 35.611 1.00 57.28 103 LYS A CA 1
ATOM 823 C C . LYS A 1 103 ? -12.937 -6.277 36.493 1.00 57.28 103 LYS A C 1
ATOM 825 O O . LYS A 1 103 ? -12.816 -7.372 37.031 1.00 57.28 103 LYS A O 1
ATOM 830 N N . SER A 1 104 ? -14.003 -5.496 36.673 1.00 55.09 104 SER A N 1
ATOM 831 C CA . SER A 1 104 ? -15.177 -5.863 37.474 1.00 55.09 104 SER A CA 1
ATOM 832 C C . SER A 1 104 ? -16.369 -6.336 36.631 1.00 55.09 104 SER A C 1
ATOM 834 O O . SER A 1 104 ? -17.485 -6.371 37.147 1.00 55.09 104 SER A O 1
ATOM 836 N N . ILE A 1 105 ? -16.147 -6.636 35.347 1.00 49.41 105 ILE A N 1
ATOM 837 C CA . ILE A 1 105 ? -17.122 -7.198 34.402 1.00 49.41 105 ILE A CA 1
ATOM 838 C C . ILE A 1 105 ? -16.538 -8.495 33.849 1.00 49.41 105 ILE A C 1
ATOM 840 O O . ILE A 1 105 ? -15.326 -8.483 33.532 1.00 49.41 105 ILE A O 1
#

Sequence (105 aa):
MIWFSPALSVSLAILAMQYTKTLHPPGGAIALIANIGSDEIKSMGYFYVINPILTGIIILFVMAILFNNLSKNRVYPYRDEEIRHLKYGEKVCFWKKETNHSKSI

Secondary structure (DSSP, 8-state):
--SSHHHHHHHHHHHHHHHHT---HHHHHHHHHHHHS-HHHHHHTTHHIIIIIIHHHHHHHHHHHHHHHHTTT------THHHHTS-HHHHHHHHHHHHHHTT--

Radius of gyration: 22.58 Å; chains: 1; bounding box: 44×33×58 Å

Organism: Cecembia lonarensis (strain CCUG 58316 / KCTC 22772 / LW9) (NCBI:txid1225176)

InterPro domains:
  IPR007065 HPP [PTHR33741] (3-77)
  IPR058581 HPP, transmembrane region [PF04982] (3-77)

pLDDT: mean 75.79, std 12.44, range [47.09, 93.75]

Foldseek 3Di:
DQDCQLVVQLVVQQVVCVVVVNRDVVSSVVSNCCRPPDVVSVVCPCVVCVPPVVVVVVVVVVVCVVVVVVPPPDPDDDPCVVVVPDDPVVNVVVVVVVVVVVVVD